Protein AF-A0A1C5XV30-F1 (afdb_monomer_lite)

pLDDT: mean 82.97, std 14.26, range [36.47, 95.88]

Radius of gyration: 16.12 Å; chains: 1; bounding box: 43×37×39 Å

Structure (mmCIF, N/CA/C/O backbone):
data_AF-A0A1C5XV30-F1
#
_entry.id   AF-A0A1C5XV30-F1
#
loop_
_atom_site.group_PDB
_atom_site.id
_atom_site.type_symbol
_atom_site.label_atom_id
_atom_site.label_alt_id
_atom_site.label_comp_id
_atom_site.label_asym_id
_atom_site.label_entity_id
_atom_site.label_seq_id
_atom_site.pdbx_PDB_ins_code
_atom_site.Cartn_x
_atom_site.Cartn_y
_atom_site.Cartn_z
_atom_site.occupancy
_atom_site.B_iso_or_equiv
_atom_site.auth_seq_id
_atom_site.auth_comp_id
_atom_site.auth_asym_id
_atom_site.auth_atom_id
_atom_site.pdbx_PDB_model_num
ATOM 1 N N . MET A 1 1 ? 16.185 16.730 17.714 1.00 36.47 1 MET A N 1
ATOM 2 C CA . MET A 1 1 ? 15.538 16.653 16.390 1.00 36.47 1 MET A CA 1
ATOM 3 C C . MET A 1 1 ? 14.182 16.024 16.627 1.00 36.47 1 MET A C 1
ATOM 5 O O . MET A 1 1 ? 14.141 14.920 17.154 1.00 36.47 1 MET A O 1
ATOM 9 N N . ALA A 1 2 ? 13.104 16.784 16.442 1.00 37.03 2 ALA A N 1
ATOM 10 C CA . ALA A 1 2 ? 11.755 16.291 16.690 1.00 37.03 2 ALA A CA 1
ATOM 11 C C . ALA A 1 2 ? 11.425 15.258 15.609 1.00 37.03 2 ALA A C 1
ATOM 13 O O . ALA A 1 2 ? 11.505 15.568 14.424 1.00 37.03 2 ALA A O 1
ATOM 14 N N . GLN A 1 3 ? 11.132 14.030 16.027 1.00 43.44 3 GLN A N 1
ATOM 15 C CA . GLN A 1 3 ? 10.534 13.028 15.159 1.00 43.44 3 GLN A CA 1
ATOM 16 C C . GLN A 1 3 ? 9.162 13.585 14.771 1.00 43.44 3 GLN A C 1
ATOM 18 O O . GLN A 1 3 ? 8.286 13.698 15.630 1.00 43.44 3 GLN A O 1
ATOM 23 N N . ASN A 1 4 ? 8.994 14.006 13.517 1.00 39.66 4 ASN A N 1
ATOM 24 C CA . ASN A 1 4 ? 7.664 14.191 12.954 1.00 39.66 4 ASN A CA 1
ATOM 25 C C . ASN A 1 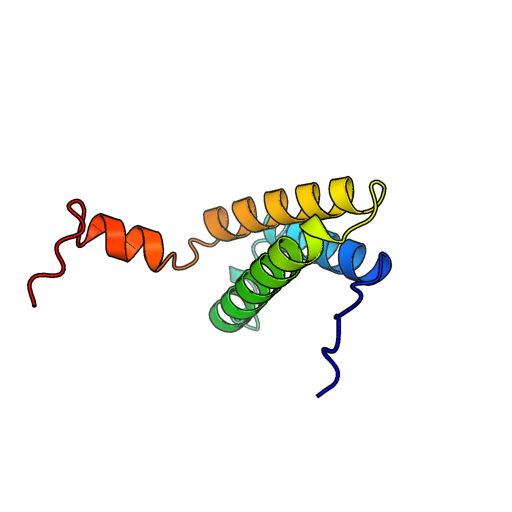4 ? 7.047 12.792 12.900 1.00 39.66 4 ASN A C 1
ATOM 27 O O . ASN A 1 4 ? 7.239 12.069 11.932 1.00 39.66 4 ASN A O 1
ATOM 31 N N . MET A 1 5 ? 6.362 12.380 13.968 1.00 47.56 5 MET A N 1
ATOM 32 C CA . MET A 1 5 ? 5.373 11.316 13.855 1.00 47.56 5 MET A CA 1
ATOM 33 C C . MET A 1 5 ? 4.342 11.836 12.857 1.00 47.56 5 MET A C 1
ATOM 35 O O . MET A 1 5 ? 3.539 12.699 13.213 1.00 47.56 5 MET A O 1
ATOM 39 N N . MET A 1 6 ? 4.413 11.389 11.601 1.00 54.03 6 MET A N 1
ATOM 40 C CA . MET A 1 6 ? 3.323 11.552 10.647 1.00 54.03 6 MET A CA 1
ATOM 41 C C . MET A 1 6 ? 2.093 10.916 11.288 1.00 54.03 6 MET A C 1
ATOM 43 O O . MET A 1 6 ? 1.952 9.699 11.365 1.00 54.03 6 MET A O 1
ATOM 47 N N . THR A 1 7 ? 1.226 11.741 11.863 1.00 59.06 7 THR A N 1
ATOM 48 C CA . THR A 1 7 ? -0.093 11.289 12.276 1.00 59.06 7 THR A CA 1
ATOM 49 C C . THR A 1 7 ? -0.920 11.196 11.004 1.00 59.06 7 THR A C 1
ATOM 51 O O . THR A 1 7 ? -1.418 12.219 10.541 1.00 59.06 7 THR A O 1
ATOM 54 N N . MET A 1 8 ? -1.020 9.999 10.420 1.00 69.25 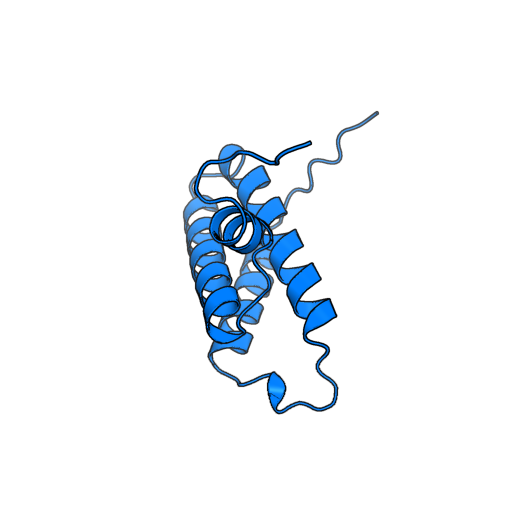8 MET A N 1
ATOM 55 C CA . MET A 1 8 ? -1.979 9.730 9.346 1.00 69.25 8 MET A CA 1
ATOM 56 C C . MET A 1 8 ? -3.387 9.976 9.887 1.00 69.25 8 MET A C 1
ATOM 58 O O . MET A 1 8 ? -3.801 9.341 10.864 1.00 69.25 8 MET A O 1
ATOM 62 N N . ASN A 1 9 ? -4.117 10.923 9.296 1.00 81.56 9 ASN A N 1
ATOM 63 C CA . ASN A 1 9 ? -5.495 11.159 9.693 1.00 81.56 9 ASN A CA 1
ATOM 64 C C . ASN A 1 9 ? -6.399 10.101 9.060 1.00 81.56 9 ASN A C 1
ATOM 66 O O . ASN A 1 9 ? -6.103 9.504 8.028 1.00 81.56 9 ASN A O 1
ATOM 70 N N . ARG A 1 10 ? -7.552 9.866 9.687 1.00 84.00 10 ARG A N 1
ATOM 71 C CA . ARG A 1 10 ? -8.527 8.890 9.190 1.00 84.00 10 ARG A CA 1
ATOM 72 C C . ARG A 1 10 ? -9.001 9.195 7.766 1.00 84.00 10 ARG A C 1
ATOM 74 O O . ARG A 1 10 ? -9.284 8.254 7.033 1.00 84.00 10 ARG A O 1
ATOM 81 N N . ASP A 1 11 ? -9.122 10.470 7.412 1.00 88.25 11 ASP A N 1
ATOM 82 C CA . ASP A 1 11 ? -9.546 10.883 6.074 1.00 88.25 11 ASP A CA 1
ATOM 83 C C . ASP A 1 11 ? -8.484 10.515 5.029 1.00 88.25 11 ASP A C 1
ATOM 85 O O . ASP A 1 11 ? -8.835 9.898 4.027 1.00 88.25 11 ASP A O 1
ATOM 89 N N . ASP A 1 12 ? -7.197 10.722 5.333 1.00 87.06 12 ASP A N 1
ATOM 90 C CA . ASP A 1 12 ? -6.075 10.311 4.474 1.00 87.06 12 ASP A CA 1
ATOM 91 C C . ASP A 1 12 ? -6.100 8.791 4.216 1.00 87.06 12 ASP A C 1
ATOM 93 O O . ASP A 1 12 ? -5.964 8.330 3.084 1.00 87.06 12 ASP A O 1
ATOM 97 N N . LEU A 1 13 ? -6.370 7.989 5.256 1.00 90.00 13 LEU A N 1
ATOM 98 C CA . LEU A 1 13 ? -6.521 6.534 5.122 1.00 90.00 13 LEU A CA 1
ATOM 99 C C . LEU A 1 13 ? -7.710 6.150 4.223 1.00 90.00 13 LEU A C 1
ATOM 101 O O . LEU A 1 13 ? -7.644 5.168 3.484 1.00 90.00 13 LEU A O 1
ATOM 105 N N . LEU A 1 14 ? -8.820 6.888 4.292 1.00 92.81 14 LEU A N 1
ATOM 106 C CA . LEU A 1 14 ? -9.992 6.630 3.451 1.00 92.81 14 LEU A CA 1
ATOM 107 C C . LEU A 1 14 ? -9.748 7.024 1.992 1.00 92.81 14 LEU A C 1
ATOM 109 O O . LEU A 1 14 ? -10.212 6.315 1.098 1.00 92.81 14 LEU A O 1
ATOM 113 N N . GLU A 1 15 ? -9.025 8.115 1.749 1.00 92.00 15 GLU A N 1
ATOM 114 C CA . GLU A 1 15 ? -8.609 8.517 0.405 1.00 92.00 15 GLU A CA 1
ATOM 115 C C . GLU A 1 15 ? -7.659 7.490 -0.206 1.00 92.00 15 GLU A C 1
ATOM 117 O O . GLU A 1 15 ? -7.913 7.023 -1.318 1.00 92.00 15 GLU A O 1
ATOM 122 N N . LEU A 1 16 ? -6.649 7.046 0.549 1.00 91.56 16 LEU A N 1
ATOM 123 C CA . LEU A 1 16 ? -5.733 5.995 0.113 1.00 91.56 16 LEU A CA 1
ATOM 124 C C . LEU A 1 16 ? -6.482 4.695 -0.198 1.00 91.56 16 LEU A C 1
ATOM 126 O O . LEU A 1 16 ? -6.293 4.110 -1.263 1.00 91.56 16 LEU A O 1
ATOM 130 N N . LYS A 1 17 ? -7.402 4.277 0.682 1.00 93.69 17 LYS A N 1
ATOM 131 C CA . LYS A 1 17 ? -8.269 3.116 0.438 1.00 93.69 17 LYS A CA 1
ATOM 132 C C . LYS A 1 17 ? -9.013 3.246 -0.891 1.00 93.69 17 LYS A C 1
ATOM 134 O O . LYS A 1 17 ? -8.984 2.323 -1.699 1.00 93.69 17 LYS A O 1
ATOM 139 N N . LYS A 1 18 ? -9.667 4.389 -1.117 1.00 94.31 18 LYS A N 1
ATOM 140 C CA . LYS A 1 18 ? -10.436 4.640 -2.338 1.00 94.31 18 LYS A CA 1
ATOM 141 C C . LYS A 1 18 ? -9.539 4.646 -3.575 1.00 94.31 18 LYS A C 1
ATOM 143 O O . LYS A 1 18 ? -9.958 4.156 -4.617 1.00 94.31 18 LYS A O 1
ATOM 148 N N . ARG A 1 19 ? -8.319 5.178 -3.466 1.00 91.81 19 ARG A N 1
ATOM 149 C CA . ARG A 1 19 ? -7.336 5.164 -4.552 1.00 91.81 19 ARG A CA 1
ATOM 150 C C . ARG A 1 19 ? -6.937 3.736 -4.925 1.00 91.81 19 ARG A C 1
ATOM 152 O O . ARG A 1 19 ? -6.950 3.417 -6.106 1.00 91.81 19 ARG A O 1
ATOM 159 N N . MET A 1 20 ? -6.664 2.874 -3.941 1.00 94.88 20 MET A N 1
ATOM 160 C CA . MET A 1 20 ? -6.343 1.462 -4.195 1.00 94.88 20 MET A CA 1
ATOM 161 C C . MET A 1 20 ? -7.536 0.695 -4.779 1.00 94.88 20 MET A C 1
ATOM 163 O O . MET A 1 20 ? -7.366 -0.080 -5.710 1.00 94.88 20 MET A O 1
ATOM 167 N N . GLU A 1 21 ? -8.754 0.935 -4.280 1.00 94.81 21 GLU A N 1
ATOM 168 C CA . GLU A 1 21 ? -9.976 0.360 -4.869 1.00 94.81 21 GLU A CA 1
ATOM 169 C C . GLU A 1 21 ? -10.150 0.806 -6.328 1.00 94.81 21 GLU A C 1
ATOM 171 O O . GLU A 1 21 ? -10.407 -0.021 -7.193 1.00 94.81 21 GLU A O 1
ATOM 176 N N . ASN A 1 22 ? -9.925 2.089 -6.626 1.00 92.44 22 ASN A N 1
ATOM 177 C CA . ASN A 1 22 ? -10.024 2.615 -7.985 1.00 92.44 22 ASN A CA 1
ATOM 178 C C . ASN A 1 22 ? -8.975 2.021 -8.933 1.00 92.44 22 ASN A C 1
ATOM 180 O O . ASN A 1 22 ? -9.298 1.806 -10.095 1.00 92.44 22 ASN A O 1
ATOM 184 N N . ALA A 1 23 ? -7.756 1.770 -8.448 1.00 91.12 23 ALA A N 1
ATOM 185 C CA . ALA A 1 23 ? -6.701 1.123 -9.225 1.00 91.12 23 ALA A CA 1
ATOM 186 C C . ALA A 1 23 ? -7.004 -0.353 -9.527 1.00 91.12 23 ALA A C 1
ATOM 188 O O . ALA A 1 23 ? -6.541 -0.869 -10.531 1.00 91.12 23 ALA A O 1
ATOM 189 N N . LEU A 1 24 ? -7.773 -1.039 -8.678 1.00 92.44 24 LEU A N 1
ATOM 190 C CA . LEU A 1 24 ? -8.210 -2.416 -8.938 1.00 92.44 24 LEU A CA 1
ATOM 191 C C . LEU A 1 24 ? -9.457 -2.476 -9.827 1.00 92.44 24 LEU A C 1
ATOM 193 O O . LEU A 1 24 ? -9.607 -3.399 -10.620 1.00 92.44 24 LEU A O 1
ATOM 197 N N . ASP A 1 25 ? -10.373 -1.519 -9.667 1.00 92.69 25 ASP A N 1
ATOM 198 C CA . ASP A 1 25 ? -11.632 -1.484 -10.417 1.00 92.69 25 ASP A CA 1
ATOM 199 C C . ASP A 1 25 ? -11.459 -0.922 -11.838 1.00 92.69 25 ASP A C 1
ATOM 201 O O . ASP A 1 25 ? -12.270 -1.223 -12.716 1.00 92.69 25 ASP A O 1
ATOM 205 N N . ASN A 1 26 ? -10.434 -0.095 -12.066 1.00 87.44 26 ASN A N 1
ATOM 206 C CA . ASN A 1 26 ? -10.116 0.476 -13.371 1.00 87.44 26 ASN A CA 1
ATOM 207 C C . ASN A 1 26 ? -8.703 0.070 -13.770 1.00 87.44 26 ASN A C 1
ATOM 209 O O . ASN A 1 26 ? -7.776 0.223 -12.979 1.00 87.44 26 ASN A O 1
ATOM 213 N N . ASP A 1 27 ? -8.546 -0.369 -15.015 1.00 82.38 27 ASP A N 1
ATOM 214 C CA . ASP A 1 27 ? -7.233 -0.594 -15.604 1.00 82.38 27 ASP A CA 1
ATOM 215 C C . ASP A 1 27 ? -6.572 0.764 -15.885 1.00 82.38 27 ASP A C 1
ATOM 217 O O . ASP A 1 27 ? -6.832 1.410 -16.903 1.00 82.38 27 ASP A O 1
ATOM 221 N N . LEU A 1 28 ? -5.768 1.246 -14.931 1.00 84.75 28 LEU A N 1
ATOM 222 C CA . LEU A 1 28 ? -5.095 2.540 -15.050 1.00 84.75 28 LEU A CA 1
ATOM 223 C C . LEU A 1 28 ? -4.037 2.535 -16.162 1.00 84.75 28 LEU A C 1
ATOM 225 O O . LEU A 1 28 ? -3.648 3.608 -16.615 1.00 84.75 28 LEU A O 1
ATOM 229 N N . LEU A 1 29 ? -3.606 1.360 -16.641 1.00 84.19 29 LEU A N 1
ATOM 230 C CA . LEU A 1 29 ? -2.642 1.244 -17.739 1.00 84.19 29 LEU A CA 1
ATOM 231 C C . LEU A 1 29 ? -3.240 1.650 -19.094 1.00 84.19 29 LEU A C 1
ATOM 233 O O . LEU A 1 29 ? -2.488 1.935 -20.026 1.00 84.19 29 LEU A O 1
ATOM 237 N N . GLU A 1 30 ? -4.572 1.707 -19.221 1.00 85.31 30 GLU A N 1
ATOM 238 C CA . GLU A 1 30 ? -5.231 2.240 -20.420 1.00 85.31 30 GLU A CA 1
ATOM 239 C C . GLU A 1 30 ? -5.155 3.780 -20.512 1.00 85.31 30 GLU A C 1
ATOM 241 O O . GLU A 1 30 ? -5.420 4.348 -21.576 1.00 85.31 30 GLU A O 1
ATOM 246 N N . ASP A 1 31 ? -4.790 4.473 -19.428 1.00 88.56 31 ASP A N 1
ATOM 247 C CA . ASP A 1 31 ? -4.613 5.926 -19.410 1.00 88.56 31 ASP A CA 1
ATOM 248 C C . ASP A 1 31 ? -3.185 6.306 -19.841 1.00 88.56 31 ASP A C 1
ATOM 250 O O . ASP A 1 31 ? -2.215 6.088 -19.121 1.00 88.56 31 ASP A O 1
ATOM 254 N N . GLU A 1 32 ? -3.043 6.941 -21.010 1.00 85.75 32 GLU A N 1
ATOM 255 C CA . GLU A 1 32 ? -1.743 7.395 -21.539 1.00 85.75 32 GLU A CA 1
ATOM 256 C C . GLU A 1 32 ? -1.007 8.392 -20.624 1.00 85.75 32 GLU A C 1
ATOM 258 O O . GLU A 1 32 ? 0.193 8.617 -20.794 1.00 85.75 32 GLU A O 1
ATOM 263 N N . SER A 1 33 ? -1.715 9.031 -19.687 1.00 90.00 33 SER A N 1
ATOM 264 C CA . SER A 1 33 ? -1.128 9.959 -18.717 1.00 90.00 33 SER A CA 1
ATOM 265 C C . SER A 1 33 ? -0.672 9.292 -17.420 1.00 90.00 33 SER A C 1
ATOM 267 O O . SER A 1 33 ? -0.059 9.957 -16.583 1.00 90.00 33 SER A O 1
ATOM 269 N N . PHE A 1 34 ? -0.955 8.002 -17.247 1.00 89.75 34 PHE A N 1
ATOM 270 C CA . PHE A 1 34 ? -0.613 7.263 -16.045 1.00 89.75 34 PHE A CA 1
ATOM 271 C C . PHE A 1 34 ? 0.850 6.802 -16.066 1.00 89.75 34 PHE A C 1
ATOM 273 O O . PHE A 1 34 ? 1.275 6.055 -16.947 1.00 89.75 34 PHE A O 1
ATOM 280 N N . ASP A 1 35 ? 1.625 7.237 -15.069 1.00 91.94 35 ASP A N 1
ATOM 281 C CA . ASP A 1 35 ? 2.994 6.767 -14.854 1.00 91.94 35 ASP A CA 1
ATOM 282 C C . ASP A 1 35 ? 3.002 5.631 -13.827 1.00 91.94 35 ASP A C 1
ATOM 284 O O . ASP A 1 35 ? 2.820 5.839 -12.624 1.00 91.94 35 ASP A O 1
ATOM 288 N N . ILE A 1 36 ? 3.226 4.413 -14.322 1.00 90.62 36 ILE A N 1
ATOM 289 C CA . ILE A 1 36 ? 3.288 3.208 -13.495 1.00 90.62 36 ILE A CA 1
ATOM 290 C C . ILE A 1 36 ? 4.449 3.238 -12.496 1.00 90.62 36 ILE A C 1
ATOM 292 O O . ILE A 1 36 ? 4.284 2.755 -11.381 1.00 90.62 36 ILE A O 1
ATOM 296 N N . ASN A 1 37 ? 5.594 3.838 -12.846 1.00 90.44 37 ASN A N 1
ATOM 297 C CA . ASN A 1 37 ? 6.755 3.859 -11.953 1.00 90.44 37 ASN A CA 1
ATOM 298 C C . ASN A 1 37 ? 6.513 4.828 -10.791 1.00 90.44 37 ASN A C 1
ATOM 300 O O . ASN A 1 37 ? 6.807 4.504 -9.644 1.00 90.44 37 ASN A O 1
ATOM 304 N N . GLU A 1 38 ? 5.935 6.002 -11.078 1.00 91.75 38 GLU A N 1
ATOM 305 C CA . GLU A 1 38 ? 5.538 6.958 -10.034 1.00 91.75 38 GLU A CA 1
ATOM 306 C C . GLU A 1 38 ? 4.490 6.336 -9.103 1.00 91.75 38 GLU A C 1
ATOM 308 O O . GLU A 1 38 ? 4.580 6.459 -7.879 1.00 91.75 38 GLU A O 1
ATOM 313 N N . PHE A 1 39 ? 3.514 5.621 -9.670 1.00 91.69 39 PHE A N 1
ATOM 314 C CA . PHE A 1 39 ? 2.500 4.933 -8.882 1.00 91.69 39 PHE A CA 1
ATOM 315 C C . PHE A 1 39 ? 3.088 3.811 -8.018 1.00 91.69 39 PHE A C 1
ATOM 317 O O . PHE A 1 39 ? 2.720 3.690 -6.849 1.00 91.69 39 PHE A O 1
ATOM 324 N N . GLU A 1 40 ? 4.019 3.023 -8.554 1.00 92.31 40 GLU A N 1
ATOM 325 C CA . GLU A 1 40 ? 4.721 1.976 -7.813 1.00 92.31 40 GLU A CA 1
ATOM 326 C C . GLU A 1 40 ? 5.504 2.543 -6.621 1.00 92.31 40 GLU A C 1
ATOM 328 O O . GLU A 1 40 ? 5.366 2.040 -5.499 1.00 92.31 40 GLU A O 1
ATOM 333 N N . GLU A 1 41 ? 6.271 3.620 -6.827 1.00 90.44 41 GLU A N 1
ATOM 334 C CA . GLU A 1 41 ? 7.002 4.304 -5.754 1.00 90.44 41 GLU A CA 1
ATOM 335 C C . GLU A 1 41 ? 6.053 4.851 -4.677 1.00 90.44 41 GLU A C 1
ATOM 337 O O . GLU A 1 41 ? 6.310 4.693 -3.476 1.00 90.44 41 GLU A O 1
ATOM 342 N N . GLU A 1 42 ? 4.934 5.460 -5.086 1.00 91.38 42 GLU A N 1
ATOM 343 C CA . GLU A 1 42 ? 3.921 5.983 -4.167 1.00 91.38 42 GLU A CA 1
ATOM 344 C C . GLU A 1 42 ? 3.316 4.864 -3.310 1.00 91.38 42 GLU A C 1
ATOM 346 O O . GLU A 1 42 ? 3.272 4.968 -2.083 1.00 91.38 42 GLU A O 1
ATOM 351 N N . VAL A 1 43 ? 2.867 3.776 -3.940 1.00 91.69 43 VAL A N 1
ATOM 352 C CA . VAL A 1 43 ? 2.223 2.648 -3.255 1.00 91.69 43 VAL A CA 1
ATOM 353 C C . VAL A 1 43 ? 3.192 1.958 -2.299 1.00 91.69 43 VAL A C 1
ATOM 355 O O . VAL A 1 43 ? 2.808 1.666 -1.166 1.00 91.69 43 VAL A O 1
ATOM 358 N N . CYS A 1 44 ? 4.444 1.732 -2.710 1.00 89.81 44 CYS A N 1
ATOM 359 C CA . CYS A 1 44 ? 5.465 1.136 -1.847 1.00 89.81 44 CYS A CA 1
ATOM 360 C C . CYS A 1 44 ? 5.788 2.033 -0.643 1.00 89.81 44 CYS A C 1
ATOM 362 O O . CYS A 1 44 ? 5.920 1.543 0.478 1.00 89.81 44 CYS A O 1
ATOM 364 N N . THR A 1 45 ? 5.865 3.351 -0.850 1.00 90.19 45 THR A N 1
ATOM 365 C CA . THR A 1 45 ? 6.078 4.312 0.243 1.00 90.19 45 THR A CA 1
ATOM 366 C C . THR A 1 45 ? 4.908 4.288 1.228 1.00 90.19 45 THR A C 1
ATOM 368 O O . THR A 1 45 ? 5.112 4.202 2.438 1.00 90.19 45 THR A O 1
ATOM 371 N N . MET A 1 46 ? 3.673 4.287 0.718 1.00 89.38 46 MET A N 1
ATOM 372 C CA . MET A 1 46 ? 2.461 4.228 1.540 1.00 89.38 46 MET A CA 1
ATOM 373 C C . MET A 1 46 ? 2.346 2.913 2.318 1.00 89.38 46 MET A C 1
ATOM 375 O O . MET A 1 46 ? 1.905 2.923 3.465 1.00 89.38 46 MET A O 1
ATOM 379 N N . GLU A 1 47 ? 2.730 1.784 1.719 1.00 92.62 47 GLU A N 1
ATOM 380 C CA . GLU A 1 47 ? 2.783 0.487 2.400 1.00 92.62 47 GLU A CA 1
ATOM 381 C C . GLU A 1 47 ? 3.701 0.555 3.622 1.00 92.62 47 GLU A C 1
ATOM 383 O O . GLU A 1 47 ? 3.264 0.249 4.733 1.00 92.62 47 GLU A O 1
ATOM 388 N N . GLN A 1 48 ? 4.930 1.042 3.427 1.00 90.38 48 GLN A N 1
ATOM 389 C CA . GLN A 1 48 ? 5.918 1.176 4.494 1.00 90.38 48 GLN A CA 1
ATOM 390 C C . GLN A 1 48 ? 5.424 2.109 5.610 1.00 90.38 48 GLN A C 1
ATOM 392 O O . GLN A 1 48 ? 5.485 1.749 6.787 1.00 90.38 48 GLN A O 1
ATOM 397 N N . ASP A 1 49 ? 4.870 3.271 5.255 1.00 90.56 49 ASP A N 1
ATOM 398 C CA . ASP A 1 49 ? 4.330 4.230 6.225 1.00 90.56 49 ASP A CA 1
ATOM 399 C C . ASP A 1 49 ? 3.186 3.622 7.057 1.00 90.56 49 ASP A C 1
ATOM 401 O O . ASP A 1 49 ? 3.092 3.837 8.272 1.00 90.56 49 ASP A O 1
ATOM 405 N N . LEU A 1 50 ? 2.312 2.831 6.426 1.00 91.50 50 LEU A N 1
ATOM 406 C CA . LEU A 1 50 ? 1.214 2.143 7.104 1.00 91.50 50 LEU A CA 1
ATOM 407 C C . LEU A 1 50 ? 1.712 1.037 8.035 1.00 91.50 50 LEU A C 1
ATOM 409 O O . LEU A 1 50 ? 1.173 0.895 9.139 1.00 91.50 50 LEU A O 1
ATOM 413 N N . GLU A 1 51 ? 2.707 0.256 7.615 1.00 91.06 51 GLU A N 1
ATOM 414 C CA . GLU A 1 51 ? 3.328 -0.781 8.442 1.00 91.06 51 GLU A CA 1
ATOM 415 C C . GLU A 1 51 ? 4.035 -0.184 9.663 1.00 91.06 51 GLU A C 1
ATOM 417 O O . GLU A 1 51 ? 3.854 -0.684 10.778 1.00 91.06 51 GLU A O 1
ATOM 422 N N . ASP A 1 52 ? 4.741 0.933 9.485 1.00 89.75 52 ASP A N 1
ATOM 423 C CA . ASP A 1 52 ? 5.410 1.662 10.564 1.00 89.75 52 ASP A CA 1
ATOM 424 C C . ASP A 1 52 ? 4.407 2.328 11.522 1.00 89.75 52 ASP A C 1
ATOM 426 O O . ASP A 1 52 ? 4.638 2.402 12.737 1.00 89.75 52 ASP A O 1
ATOM 430 N N . TYR A 1 53 ? 3.256 2.780 11.011 1.00 88.25 53 TYR A N 1
ATOM 431 C CA . TYR A 1 53 ? 2.191 3.384 11.815 1.00 88.25 53 TYR A CA 1
ATOM 432 C C . TYR A 1 53 ? 1.327 2.351 12.560 1.00 88.25 53 TYR A C 1
ATOM 434 O O . TYR A 1 53 ? 0.840 2.623 13.666 1.00 88.25 53 TYR A O 1
ATOM 442 N N . LEU A 1 54 ? 1.144 1.144 12.011 1.00 88.19 54 LEU A N 1
ATOM 443 C CA . LEU A 1 54 ? 0.254 0.106 12.549 1.00 88.19 54 LEU A CA 1
ATOM 444 C C . LEU A 1 54 ? 0.472 -0.215 14.051 1.00 88.19 54 LEU A C 1
ATOM 446 O O . LEU A 1 54 ? -0.527 -0.375 14.771 1.00 88.19 54 LEU A O 1
ATOM 450 N N . PRO A 1 55 ? 1.712 -0.280 14.587 1.00 89.00 55 PRO A N 1
ATOM 451 C CA . PRO A 1 55 ? 1.961 -0.471 16.015 1.00 89.00 55 PRO A CA 1
ATOM 452 C C . PRO A 1 55 ? 1.401 0.655 16.893 1.00 89.00 55 PRO A C 1
ATOM 454 O O . PRO A 1 55 ? 0.912 0.378 17.992 1.00 89.00 55 PRO A O 1
ATOM 457 N N . ALA A 1 56 ? 1.439 1.899 16.409 1.00 87.81 56 ALA A N 1
ATOM 458 C CA . ALA A 1 56 ? 0.975 3.091 17.120 1.00 87.81 56 ALA A CA 1
ATOM 459 C C . ALA A 1 56 ? -0.519 3.396 16.890 1.00 87.81 56 ALA A C 1
ATOM 461 O O . ALA A 1 56 ? -1.127 4.124 17.678 1.00 87.81 56 ALA A O 1
ATOM 462 N N . ALA A 1 57 ? -1.124 2.817 15.850 1.00 86.50 57 ALA A N 1
ATOM 463 C CA . ALA A 1 57 ? -2.512 3.054 15.471 1.00 86.50 57 ALA A CA 1
ATOM 464 C C . ALA A 1 57 ? -3.525 2.610 16.541 1.00 86.50 57 ALA A C 1
ATOM 466 O O . ALA A 1 57 ? -3.384 1.556 17.190 1.00 86.50 57 ALA A O 1
ATOM 467 N N . ARG A 1 58 ? -4.620 3.374 16.681 1.00 87.69 58 ARG A N 1
ATOM 468 C CA . ARG A 1 58 ? -5.731 3.026 17.579 1.00 87.69 58 ARG A CA 1
ATOM 469 C C . ARG A 1 58 ? -6.482 1.812 17.046 1.00 87.69 58 ARG A C 1
ATOM 471 O O . ARG A 1 58 ? -6.537 1.561 15.844 1.00 87.69 58 ARG A O 1
ATOM 478 N N . SER A 1 59 ? -7.169 1.087 17.927 1.00 85.00 59 SER A N 1
ATOM 479 C CA . SER A 1 59 ? -7.947 -0.107 17.553 1.00 85.00 59 SER A CA 1
ATOM 480 C C . SER A 1 59 ? -8.977 0.148 16.442 1.00 85.00 59 SER A C 1
ATOM 482 O O . SER A 1 59 ? -9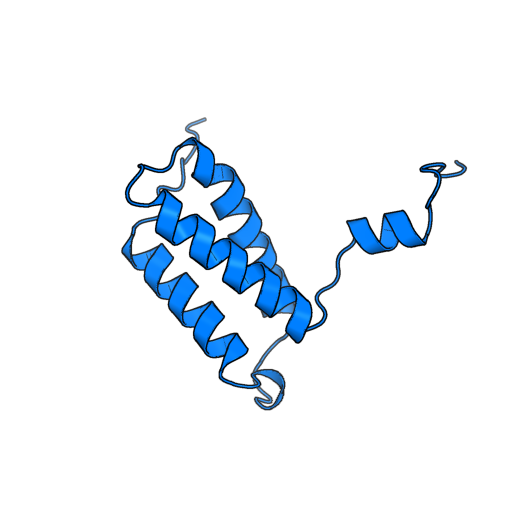.262 -0.748 15.650 1.00 85.00 59 SER A O 1
ATOM 484 N N . SER A 1 60 ? -9.531 1.363 16.374 1.00 82.06 60 SER A N 1
ATOM 485 C CA . SER A 1 60 ? -10.464 1.790 15.324 1.00 82.06 60 SER A CA 1
ATOM 486 C C . SER A 1 60 ? -9.806 1.993 13.957 1.00 82.06 60 SER A C 1
ATOM 488 O O . SER A 1 60 ? -10.471 1.805 12.945 1.00 82.06 60 SER A O 1
ATOM 490 N N . GLU A 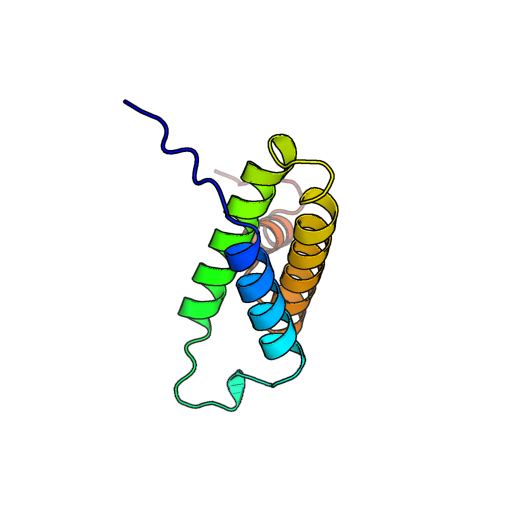1 61 ? -8.526 2.365 13.927 1.00 88.06 61 GLU A N 1
ATOM 491 C CA . GLU A 1 61 ? -7.749 2.628 12.706 1.00 88.06 61 GLU A CA 1
ATOM 492 C C . GLU A 1 61 ? -7.092 1.350 12.190 1.00 88.06 61 GLU A C 1
ATOM 494 O O . GLU A 1 61 ? -7.070 1.124 10.988 1.00 88.06 61 GLU A O 1
ATOM 499 N N . ARG A 1 62 ? -6.662 0.449 13.085 1.00 90.81 62 ARG A N 1
ATOM 500 C CA . ARG A 1 62 ? -6.016 -0.825 12.721 1.00 90.81 62 ARG A CA 1
ATOM 501 C C . ARG A 1 62 ? -6.798 -1.629 11.691 1.00 90.81 62 ARG A C 1
ATOM 503 O O . ARG A 1 62 ? -6.213 -2.112 10.736 1.00 90.81 62 ARG A O 1
ATOM 510 N N . LYS A 1 63 ? -8.122 -1.741 11.848 1.00 91.19 63 LYS A N 1
ATOM 511 C CA . LYS A 1 63 ? -8.963 -2.453 10.868 1.00 91.19 63 LYS A CA 1
ATOM 512 C C . LYS A 1 63 ? -8.923 -1.804 9.484 1.00 91.19 63 LYS A C 1
ATOM 514 O O . LYS A 1 63 ? -8.940 -2.521 8.492 1.00 91.19 63 LYS A O 1
ATOM 519 N N . LEU A 1 64 ? -8.905 -0.472 9.434 1.00 92.12 64 LEU A N 1
ATOM 520 C CA . LEU A 1 64 ? -8.826 0.279 8.186 1.00 92.12 64 LEU A CA 1
ATOM 521 C C . LEU A 1 64 ? -7.442 0.109 7.551 1.00 92.12 64 LEU A C 1
ATOM 523 O O . LEU A 1 64 ? -7.367 -0.246 6.385 1.00 92.12 64 LEU A O 1
ATOM 527 N N . ILE A 1 65 ? -6.373 0.248 8.334 1.00 93.38 65 ILE A N 1
ATOM 528 C CA . ILE A 1 65 ? -4.992 0.057 7.870 1.00 93.38 65 ILE A CA 1
ATOM 529 C C . ILE A 1 65 ? -4.787 -1.364 7.342 1.00 93.38 65 ILE A C 1
ATOM 531 O O . ILE A 1 65 ? -4.311 -1.536 6.231 1.00 93.38 65 ILE A O 1
ATOM 535 N N . THR A 1 66 ? -5.219 -2.394 8.078 1.00 92.69 66 THR A N 1
ATOM 536 C CA . THR A 1 66 ? -5.131 -3.787 7.610 1.00 92.69 66 THR A CA 1
ATOM 537 C C . THR A 1 66 ? -5.895 -4.002 6.304 1.00 92.69 66 THR A C 1
ATOM 539 O O . THR A 1 66 ? -5.435 -4.749 5.449 1.00 92.69 66 THR A O 1
ATOM 542 N N . ASN A 1 67 ? -7.050 -3.354 6.127 1.00 94.81 67 ASN A N 1
ATOM 543 C CA . ASN A 1 67 ? -7.793 -3.425 4.872 1.00 94.81 67 ASN A CA 1
ATOM 544 C C . ASN A 1 67 ? -7.034 -2.747 3.720 1.00 94.81 67 ASN A C 1
ATOM 546 O O . ASN A 1 67 ? -6.969 -3.311 2.635 1.00 94.81 67 ASN A O 1
ATOM 550 N N . ILE A 1 68 ? -6.422 -1.586 3.967 1.00 95.12 68 ILE A N 1
ATOM 551 C CA . ILE A 1 68 ? -5.612 -0.878 2.968 1.00 95.12 68 ILE A CA 1
ATOM 552 C C . ILE A 1 68 ? -4.386 -1.703 2.580 1.00 95.12 68 ILE A C 1
ATOM 554 O O . ILE A 1 68 ? -4.154 -1.887 1.395 1.00 95.12 68 ILE A O 1
ATOM 558 N N . LEU A 1 69 ? -3.665 -2.281 3.545 1.00 94.56 69 LEU A N 1
ATOM 559 C CA . LEU A 1 69 ? -2.524 -3.165 3.274 1.00 94.56 69 LEU A CA 1
ATOM 560 C C . LEU A 1 69 ? -2.928 -4.375 2.411 1.00 94.56 69 LEU A C 1
ATOM 562 O O . LEU A 1 69 ? -2.203 -4.769 1.506 1.00 94.56 69 LEU A O 1
ATOM 566 N N . GLN A 1 70 ? -4.123 -4.936 2.628 1.00 95.38 70 GLN A N 1
ATOM 567 C CA . GLN A 1 70 ? -4.655 -5.996 1.761 1.00 95.38 70 GLN A CA 1
ATOM 568 C C . GLN A 1 70 ? -4.979 -5.512 0.343 1.00 95.38 70 GLN A C 1
ATOM 570 O O . GLN A 1 70 ? -4.859 -6.294 -0.597 1.00 95.38 70 GLN A O 1
ATOM 575 N N . LEU A 1 71 ? -5.432 -4.267 0.180 1.00 95.88 71 LEU A N 1
ATOM 576 C CA . LEU A 1 71 ? -5.673 -3.677 -1.137 1.00 95.88 71 LEU A CA 1
ATOM 577 C C . LEU A 1 71 ? -4.357 -3.381 -1.854 1.00 95.88 71 LEU A C 1
ATOM 579 O O . LEU A 1 71 ? -4.236 -3.730 -3.020 1.00 95.88 71 LEU A O 1
ATOM 583 N N . ILE A 1 72 ? -3.370 -2.829 -1.147 1.00 94.19 72 ILE A N 1
ATOM 584 C CA . ILE A 1 72 ? -2.013 -2.617 -1.659 1.00 94.19 72 ILE A CA 1
ATOM 585 C C . ILE A 1 72 ? -1.439 -3.937 -2.170 1.00 94.19 72 ILE A C 1
ATOM 587 O O . ILE A 1 72 ? -1.040 -4.003 -3.323 1.00 94.19 72 ILE A O 1
ATOM 591 N N . ALA A 1 73 ? -1.493 -5.013 -1.380 1.00 92.94 73 ALA A N 1
ATOM 592 C CA . ALA A 1 73 ? -0.995 -6.319 -1.811 1.00 92.94 73 ALA A CA 1
ATOM 593 C C . ALA A 1 73 ? -1.642 -6.808 -3.121 1.00 92.94 73 ALA A C 1
ATOM 595 O O . ALA A 1 73 ? -0.964 -7.397 -3.954 1.00 92.94 73 ALA A O 1
ATOM 596 N N . LYS A 1 74 ? -2.940 -6.542 -3.322 1.00 94.38 74 LYS A N 1
ATOM 597 C CA . LYS A 1 74 ? -3.629 -6.862 -4.582 1.00 94.38 74 LYS A CA 1
ATOM 598 C C . LYS A 1 74 ? -3.206 -5.957 -5.731 1.00 94.38 74 LYS A C 1
ATOM 600 O O . LYS A 1 74 ? -3.064 -6.448 -6.836 1.00 94.38 74 LYS A O 1
ATOM 605 N N . VAL A 1 75 ? -3.027 -4.659 -5.484 1.00 93.06 75 VAL A N 1
ATOM 606 C CA . VAL A 1 75 ? -2.546 -3.713 -6.502 1.00 93.06 75 VAL A CA 1
ATOM 607 C C . VAL A 1 75 ? -1.155 -4.129 -6.970 1.00 93.06 75 VAL A C 1
ATOM 609 O O . VAL A 1 75 ? -0.922 -4.224 -8.165 1.00 93.06 75 VAL A O 1
ATOM 612 N N . LYS A 1 76 ? -0.251 -4.458 -6.044 1.00 91.88 76 LYS A N 1
ATOM 613 C CA . LYS A 1 76 ? 1.101 -4.919 -6.382 1.00 91.88 76 LYS A CA 1
ATOM 614 C C . LYS A 1 76 ? 1.086 -6.197 -7.231 1.00 91.88 76 LYS A C 1
ATOM 616 O O . LYS A 1 76 ? 1.924 -6.328 -8.113 1.00 91.88 76 LYS A O 1
ATOM 621 N N . ASP A 1 77 ? 0.149 -7.109 -6.963 1.00 90.38 77 ASP A N 1
ATOM 622 C CA . ASP A 1 77 ? -0.044 -8.348 -7.732 1.00 90.38 77 ASP A CA 1
ATOM 623 C C . ASP A 1 77 ? -0.618 -8.072 -9.134 1.00 90.38 77 ASP A C 1
ATOM 625 O O . ASP A 1 77 ? -0.050 -8.523 -10.121 1.00 90.38 77 ASP A O 1
ATOM 629 N N . GLU A 1 78 ? -1.689 -7.277 -9.233 1.00 91.25 78 GLU A N 1
ATOM 630 C CA . GLU A 1 78 ? -2.363 -6.954 -10.503 1.00 91.25 78 GLU A CA 1
ATOM 631 C C . GLU A 1 78 ? -1.458 -6.176 -11.467 1.00 91.25 78 GLU A C 1
ATOM 633 O O . GLU A 1 78 ? -1.462 -6.428 -12.668 1.00 91.25 78 GLU A O 1
ATOM 638 N N . TYR A 1 79 ? -0.667 -5.240 -10.939 1.00 89.81 79 TYR A N 1
ATOM 639 C CA . TYR A 1 79 ? 0.231 -4.396 -11.727 1.00 89.81 79 TYR A CA 1
ATOM 640 C C . TYR A 1 79 ? 1.665 -4.948 -11.816 1.00 89.81 79 TYR A C 1
ATOM 642 O O . TYR A 1 79 ? 2.543 -4.260 -12.333 1.00 89.81 79 TYR A O 1
ATOM 650 N N . GLU A 1 80 ? 1.914 -6.159 -11.304 1.00 88.31 80 GLU A N 1
ATOM 651 C CA . GLU A 1 80 ? 3.223 -6.834 -11.316 1.00 88.31 80 GLU A CA 1
ATOM 652 C C . GLU A 1 80 ? 4.386 -5.947 -10.817 1.00 88.31 80 GLU A C 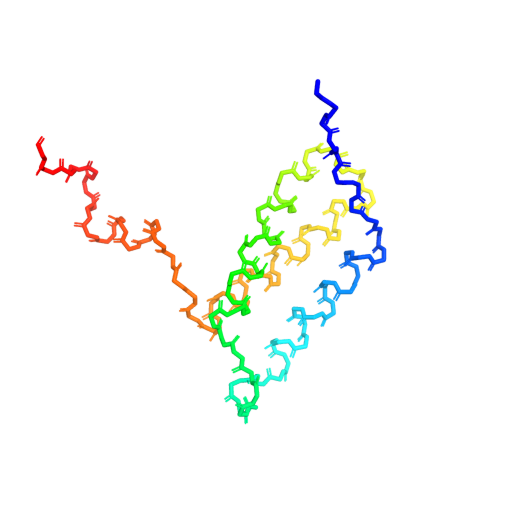1
ATOM 654 O O . GLU A 1 80 ? 5.453 -5.889 -11.432 1.00 88.31 80 GLU A O 1
ATOM 659 N N . PHE A 1 81 ? 4.189 -5.242 -9.696 1.00 88.94 81 PHE A N 1
ATOM 660 C CA . PHE A 1 81 ? 5.218 -4.357 -9.133 1.00 88.94 81 PHE A CA 1
ATOM 661 C C . PHE A 1 81 ? 6.511 -5.109 -8.812 1.00 88.94 81 PHE A C 1
ATOM 663 O O . PHE A 1 81 ? 6.506 -6.281 -8.417 1.00 88.94 81 PHE A O 1
ATOM 670 N N . PHE A 1 82 ? 7.637 -4.406 -8.904 1.00 80.19 82 PHE A N 1
ATOM 671 C CA . PHE A 1 82 ? 8.950 -4.982 -8.692 1.00 80.19 82 PHE A CA 1
ATOM 672 C C . PHE A 1 82 ? 9.216 -5.264 -7.206 1.00 80.19 82 PHE A C 1
ATOM 674 O O . PHE A 1 82 ? 9.519 -4.380 -6.403 1.00 80.19 82 PHE A O 1
ATOM 681 N N . ASP A 1 83 ? 9.190 -6.543 -6.825 1.00 76.00 83 ASP A N 1
ATOM 682 C CA . ASP A 1 83 ? 9.640 -6.988 -5.505 1.00 76.00 83 ASP A CA 1
ATOM 683 C C . ASP A 1 83 ? 11.134 -7.346 -5.538 1.00 76.00 83 ASP A C 1
ATOM 685 O O . ASP A 1 83 ? 11.538 -8.488 -5.779 1.00 76.00 83 ASP A O 1
ATOM 689 N N . ALA A 1 84 ? 11.975 -6.357 -5.225 1.00 72.44 84 ALA A N 1
ATOM 690 C CA . ALA A 1 84 ? 13.425 -6.527 -5.136 1.00 72.44 84 ALA A CA 1
ATOM 691 C C . ALA A 1 84 ? 13.853 -7.653 -4.170 1.00 72.44 84 ALA A C 1
ATOM 693 O O . ALA A 1 84 ? 14.903 -8.273 -4.358 1.00 72.44 84 ALA A O 1
ATOM 694 N N . ALA A 1 85 ? 13.072 -7.925 -3.119 1.00 67.94 85 ALA A N 1
ATOM 695 C CA . ALA A 1 85 ? 13.374 -8.980 -2.159 1.00 67.94 85 ALA A CA 1
ATOM 696 C C . ALA A 1 85 ? 13.000 -10.366 -2.705 1.00 67.94 85 ALA A C 1
ATOM 698 O O . ALA A 1 85 ? 13.745 -11.326 -2.473 1.00 67.94 85 ALA A O 1
ATOM 699 N N . ALA A 1 86 ? 11.893 -10.478 -3.442 1.00 67.50 86 ALA A N 1
ATOM 700 C CA . ALA A 1 86 ? 11.537 -11.689 -4.177 1.00 67.50 86 ALA A CA 1
ATOM 701 C C . ALA A 1 86 ? 12.555 -11.987 -5.282 1.00 67.50 86 ALA A C 1
ATOM 703 O O . ALA A 1 86 ? 13.053 -13.110 -5.347 1.00 67.50 86 ALA A O 1
ATOM 704 N N . GLU A 1 87 ? 12.951 -10.981 -6.061 1.00 73.44 87 GLU A N 1
ATOM 705 C CA . GLU A 1 87 ? 13.994 -11.094 -7.084 1.00 73.44 87 GLU A CA 1
ATOM 706 C C . GLU A 1 87 ? 15.329 -11.523 -6.476 1.00 73.44 87 GLU A C 1
ATOM 708 O O . GLU A 1 87 ? 15.946 -12.491 -6.919 1.00 73.44 87 GLU A O 1
ATOM 713 N N . ARG A 1 88 ? 15.749 -10.897 -5.368 1.00 71.44 88 ARG A N 1
ATOM 714 C CA . ARG A 1 88 ? 16.966 -11.312 -4.659 1.00 71.44 88 ARG A CA 1
ATOM 715 C C . ARG A 1 88 ? 16.874 -12.750 -4.150 1.00 71.44 88 ARG A C 1
ATOM 717 O O . ARG A 1 88 ? 17.872 -13.462 -4.185 1.00 71.44 88 ARG A O 1
ATOM 724 N N . ARG A 1 89 ? 15.708 -13.205 -3.686 1.00 72.31 89 ARG A N 1
ATOM 725 C CA . ARG A 1 89 ? 15.508 -14.597 -3.249 1.00 72.31 89 ARG A CA 1
ATOM 726 C C . ARG A 1 89 ? 15.484 -15.575 -4.425 1.00 72.31 89 ARG A C 1
ATOM 728 O O . ARG A 1 89 ? 15.953 -16.697 -4.270 1.00 72.31 89 ARG A O 1
ATOM 735 N N . ALA A 1 90 ? 14.954 -15.173 -5.576 1.00 69.56 90 ALA A N 1
ATOM 736 C CA . ALA A 1 90 ? 14.969 -15.973 -6.796 1.00 69.56 90 ALA A CA 1
ATOM 737 C C . ALA A 1 90 ? 16.393 -16.120 -7.353 1.00 69.56 90 ALA A C 1
ATOM 739 O O . ALA A 1 90 ? 16.782 -17.211 -7.769 1.00 69.56 90 ALA A O 1
ATOM 740 N N . LEU A 1 91 ? 17.181 -15.042 -7.300 1.00 76.94 91 LEU A N 1
ATOM 741 C CA . LEU A 1 91 ? 18.578 -15.017 -7.732 1.00 76.94 91 LEU A CA 1
ATOM 742 C C . LEU A 1 91 ? 19.515 -15.712 -6.733 1.00 76.94 91 LEU A C 1
ATOM 744 O O . LEU A 1 91 ? 20.447 -16.397 -7.146 1.00 76.94 91 LEU A O 1
ATOM 748 N N . PHE A 1 92 ? 19.240 -15.598 -5.431 1.00 75.31 92 PHE A N 1
ATOM 749 C CA . PHE A 1 92 ? 20.049 -16.173 -4.353 1.00 75.31 92 PHE A CA 1
ATOM 750 C C . PHE A 1 92 ? 19.190 -17.005 -3.382 1.00 75.31 92 PHE A C 1
ATOM 752 O O . PHE A 1 92 ? 19.035 -16.643 -2.210 1.00 75.31 92 PHE A O 1
ATOM 759 N N . PRO A 1 93 ? 18.643 -18.157 -3.821 1.00 68.06 93 PRO A N 1
ATOM 760 C CA . PRO A 1 93 ? 17.732 -18.976 -3.012 1.00 68.06 93 PRO A CA 1
ATOM 761 C C . PRO A 1 93 ? 18.379 -19.558 -1.747 1.00 68.06 93 PRO A C 1
ATOM 763 O O . PRO A 1 93 ? 17.673 -19.908 -0.803 1.00 68.06 93 PRO A O 1
ATOM 766 N N . ASN A 1 94 ? 19.713 -19.609 -1.699 1.00 74.06 94 ASN A N 1
ATOM 767 C CA . ASN A 1 94 ? 20.485 -20.073 -0.545 1.00 74.06 94 ASN A CA 1
ATOM 768 C C . ASN A 1 94 ? 21.062 -18.928 0.308 1.00 74.06 94 ASN A C 1
ATOM 770 O O . ASN A 1 94 ? 21.775 -19.198 1.270 1.00 74.06 94 ASN A O 1
ATOM 774 N N . GLY A 1 95 ? 20.777 -17.662 -0.021 1.00 59.16 95 GLY A N 1
ATOM 775 C CA . GLY A 1 95 ? 21.293 -16.501 0.713 1.00 59.16 95 GLY A CA 1
ATOM 776 C C . GLY A 1 95 ? 22.800 -16.252 0.575 1.00 59.16 95 GLY A C 1
ATOM 777 O O . GLY A 1 95 ? 23.308 -15.339 1.222 1.00 59.16 95 GLY A O 1
ATOM 778 N N . GLU A 1 96 ? 23.507 -17.027 -0.251 1.00 58.84 96 GLU A N 1
ATOM 779 C CA . GLU A 1 96 ? 24.906 -16.770 -0.594 1.00 58.84 96 GLU A CA 1
ATOM 780 C C . GLU A 1 96 ? 24.961 -15.753 -1.730 1.00 58.84 96 GLU A C 1
ATOM 782 O O . GLU A 1 96 ? 24.764 -16.075 -2.897 1.00 58.84 96 GLU A O 1
ATOM 787 N N . ASP A 1 97 ? 25.183 -14.500 -1.350 1.00 60.53 97 ASP A N 1
ATOM 788 C CA . ASP A 1 97 ? 25.820 -13.524 -2.220 1.00 60.53 97 ASP A CA 1
ATOM 789 C C . ASP A 1 97 ? 27.308 -13.905 -2.230 1.00 60.53 97 ASP A C 1
ATOM 791 O O . ASP A 1 97 ? 28.024 -13.621 -1.268 1.00 60.53 97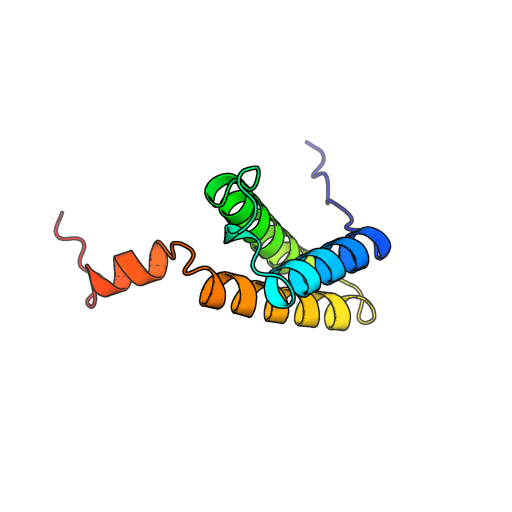 ASP A O 1
ATOM 795 N N . ASP A 1 98 ? 27.730 -14.681 -3.232 1.00 52.06 98 ASP A N 1
ATOM 796 C CA . ASP A 1 98 ? 29.130 -15.074 -3.435 1.00 52.06 98 ASP A CA 1
ATOM 797 C C . ASP A 1 98 ? 29.977 -13.811 -3.712 1.00 52.06 98 ASP A C 1
ATOM 799 O O . ASP A 1 98 ? 30.228 -13.460 -4.867 1.00 52.06 98 ASP A O 1
ATOM 803 N N . TYR A 1 99 ? 30.412 -13.115 -2.656 1.00 56.78 99 TYR A N 1
ATOM 804 C CA . TYR A 1 99 ? 31.393 -12.021 -2.703 1.00 56.78 99 TYR A CA 1
ATOM 805 C C . TYR A 1 99 ? 32.572 -12.261 -1.759 1.00 56.78 99 TYR A C 1
ATOM 807 O O . TYR A 1 99 ? 32.352 -12.549 -0.559 1.00 56.78 99 TYR A O 1
#

Foldseek 3Di:
DDPPPPPCDPVNLVVLQVVLVCVVVDVCVVPPPDDPVVVLVVLVVVLVSLVVCLVVDDPVCNVSSVSSNVSSVVSCVVSVRDDPVVVCCVVCVPPDPPD

Secondary structure (DSSP, 8-state):
---------HHHHHHHHHHHHHHHHS-GGG-TT--HHHHHHHHHHHHHHHHHHTTTS-HHHHHHHHHHHHHHHHHHHHTT---HHHHHHHH-TT-----

Sequence (99 aa):
MAQNMMTMNRDDLLELKKRMENALDNDLLEDESFDINEFEEEVCTMEQDLEDYLPAARSSERKLITNILQLIAKVKDEYEFFDAAAERRALFPNGEDDY